Protein AF-C5YJ17-F1 (afdb_monomer_lite)

Sequence (110 aa):
MKRAREEEGEEEQEQEQAAPAPMVATPAHNPRLATAATWNDAVDFVQAVKHTFDRAKYLEFLDIVRQVDSIGISGIVDRVKVLFRGHPDLKSYFNMFLPEQYELSLTDDD

Organism: Sorghum bicolor (NCBI:txid4558)

InterPro domains:
  IPR003822 Paired amphipathic helix [PF02671] (56-98)
  IPR003822 Paired amphipathic helix [PS51477] (35-101)
  IPR036600 Paired amphipathic helix superfamily [G3DSA:1.20.1160.11] (41-99)
  IPR036600 Paired amphipathic helix superfamily [SSF47762] (34-99)
  IPR039774 Transcriptional regulatory protein Sin3-like [PTHR12346] (37-109)

Foldseek 3Di:
DDDDDDDDDDDDPPDDDDDDDDDPCPDPPPPPVLLCCDPVLVVVLLVVQPVVDDPVLSVQLVVLVVCCVPCPLQSSLVSVLVSCQVPLPSQVSVQSNDDPVRHRDSDNDD

Radius of gyration: 30.24 Å; chains: 1; bounding box: 30×27×108 Å

Structure (mmCIF, N/CA/C/O backbone):
data_AF-C5YJ17-F1
#
_entry.id   AF-C5YJ17-F1
#
loop_
_atom_site.group_PDB
_atom_site.id
_atom_site.type_symbol
_atom_site.label_atom_id
_atom_site.label_alt_id
_atom_site.label_comp_id
_atom_site.label_asym_id
_atom_site.label_entity_id
_atom_site.label_seq_id
_atom_site.pdbx_PDB_ins_code
_atom_site.Cartn_x
_atom_site.Cartn_y
_atom_site.Cartn_z
_atom_site.occupancy
_atom_site.B_iso_or_equiv
_atom_site.auth_seq_id
_atom_site.auth_comp_id
_atom_site.auth_asym_id
_atom_site.auth_atom_id
_atom_site.pdbx_PDB_model_num
ATOM 1 N N . MET A 1 1 ? -17.017 5.489 96.750 1.00 45.44 1 MET A N 1
ATOM 2 C CA . MET A 1 1 ? -15.707 5.505 96.064 1.00 45.44 1 MET A CA 1
ATOM 3 C C . MET A 1 1 ? -15.658 4.331 95.094 1.00 45.44 1 MET A C 1
ATOM 5 O O . MET A 1 1 ? -15.478 3.207 95.531 1.00 45.44 1 MET A O 1
ATOM 9 N N . LYS A 1 2 ? -15.962 4.564 93.813 1.00 56.75 2 LYS A N 1
ATOM 10 C CA . LYS A 1 2 ? -15.903 3.573 92.725 1.00 56.75 2 LYS A CA 1
ATOM 11 C C . LYS A 1 2 ? -15.745 4.335 91.410 1.00 56.75 2 LYS A C 1
ATOM 13 O O . LYS A 1 2 ? -16.690 5.030 91.038 1.00 56.75 2 LYS A O 1
ATOM 18 N N . ARG A 1 3 ? -14.581 4.214 90.765 1.00 49.47 3 ARG A N 1
ATOM 19 C CA . ARG A 1 3 ? -14.337 4.342 89.314 1.00 49.47 3 ARG A CA 1
ATOM 20 C C . ARG A 1 3 ? -12.825 4.393 89.078 1.00 49.47 3 ARG A C 1
ATOM 22 O O . ARG A 1 3 ? -12.214 5.441 89.214 1.00 49.47 3 ARG A O 1
ATOM 29 N N . ALA A 1 4 ? -12.252 3.237 88.767 1.00 58.50 4 ALA A N 1
ATOM 30 C CA . ALA A 1 4 ? -11.040 3.131 87.970 1.00 58.50 4 ALA A CA 1
ATOM 31 C C . ALA A 1 4 ? -11.509 2.492 86.663 1.00 58.50 4 ALA A C 1
ATOM 33 O O . ALA A 1 4 ? -12.009 1.366 86.688 1.00 58.50 4 ALA A O 1
ATOM 34 N N . ARG A 1 5 ? -11.499 3.263 85.576 1.00 63.03 5 ARG A N 1
ATOM 35 C CA . ARG A 1 5 ? -11.793 2.769 84.236 1.00 63.03 5 ARG A CA 1
ATOM 36 C C . ARG A 1 5 ? -11.062 3.633 83.211 1.00 63.03 5 ARG A C 1
ATOM 38 O O . ARG A 1 5 ? -11.491 4.752 82.962 1.00 63.03 5 ARG A O 1
ATOM 45 N N . GLU A 1 6 ? -9.966 3.041 82.743 1.00 57.72 6 GLU A N 1
ATOM 46 C CA . GLU A 1 6 ? -9.407 3.063 81.386 1.00 57.72 6 GLU A CA 1
ATOM 47 C C . GLU A 1 6 ? -9.073 4.439 80.793 1.00 57.72 6 GLU A C 1
ATOM 49 O O . GLU A 1 6 ? -9.920 5.155 80.263 1.00 57.72 6 GLU A O 1
ATOM 54 N N . GLU A 1 7 ? -7.777 4.750 80.900 1.00 56.34 7 GLU A N 1
ATOM 55 C CA . GLU A 1 7 ? -7.003 5.379 79.831 1.00 56.34 7 GLU A CA 1
ATOM 56 C C . GLU A 1 7 ? -7.082 4.533 78.552 1.00 56.34 7 GLU A C 1
ATOM 58 O O . GLU A 1 7 ? -7.218 3.317 78.658 1.00 56.34 7 GLU A O 1
ATOM 63 N N . GLU A 1 8 ? -6.990 5.210 77.403 1.00 53.56 8 GLU A N 1
ATOM 64 C CA . GLU A 1 8 ? -6.485 4.793 76.076 1.00 53.56 8 GLU A CA 1
ATOM 65 C C . GLU A 1 8 ? -7.244 5.659 75.052 1.00 53.56 8 GLU A C 1
ATOM 67 O O . GLU A 1 8 ? -8.449 5.525 74.871 1.00 53.56 8 GLU A O 1
ATOM 72 N N . GLY A 1 9 ? -6.657 6.717 74.492 1.00 46.06 9 GLY A N 1
ATOM 73 C CA . GLY A 1 9 ? -5.370 6.694 73.802 1.00 46.06 9 GLY A CA 1
ATOM 74 C C . GLY A 1 9 ? -5.679 6.587 72.312 1.00 46.06 9 GLY A C 1
ATOM 75 O O . GLY A 1 9 ? -5.515 5.531 71.716 1.00 46.06 9 GLY A O 1
ATOM 76 N N . GLU A 1 10 ? -6.259 7.649 71.755 1.00 48.00 10 GLU A N 1
ATOM 77 C CA . GLU A 1 10 ? -6.544 7.757 70.328 1.00 48.00 10 GLU A CA 1
ATOM 78 C C . GLU A 1 10 ? -5.242 7.983 69.541 1.00 48.00 10 GLU A C 1
ATOM 80 O O . GLU A 1 10 ? -4.425 8.830 69.896 1.00 48.00 10 GLU A O 1
ATOM 85 N N . GLU A 1 11 ? -5.140 7.231 68.441 1.00 49.16 11 GLU A N 1
ATOM 86 C CA . GLU A 1 11 ? -4.342 7.485 67.234 1.00 49.16 11 GLU A CA 1
ATOM 87 C C . GLU A 1 11 ? -2.841 7.152 67.257 1.00 49.16 11 GLU A C 1
ATOM 89 O O . GLU A 1 11 ? -1.975 8.018 67.189 1.00 49.16 11 GLU A O 1
ATOM 94 N N . GLU A 1 12 ? -2.551 5.856 67.126 1.00 41.78 12 GLU A N 1
ATOM 95 C CA . GLU A 1 12 ? -1.354 5.365 66.433 1.00 41.78 12 GLU A CA 1
ATOM 96 C C . GLU A 1 12 ? -1.795 4.470 65.260 1.00 41.78 12 GLU A C 1
ATOM 98 O O . GLU A 1 12 ? -1.966 3.258 65.384 1.00 41.78 12 GLU A O 1
ATOM 103 N N . GLN A 1 13 ? -2.049 5.082 64.098 1.00 41.38 13 GLN A N 1
ATOM 104 C CA . GLN A 1 13 ? -2.125 4.363 62.822 1.00 41.38 13 GLN A CA 1
ATOM 105 C C . GLN A 1 13 ? -0.707 4.195 62.271 1.00 41.38 13 GLN A C 1
ATOM 107 O O . GLN A 1 13 ? -0.255 4.949 61.414 1.00 41.38 13 GLN A O 1
ATOM 112 N N . GLU A 1 14 ? -0.015 3.173 62.758 1.00 44.53 14 GLU A N 1
ATOM 113 C CA . GLU A 1 14 ? 1.168 2.620 62.108 1.00 44.53 14 GLU A CA 1
ATOM 114 C C . GLU A 1 14 ? 0.739 1.300 61.448 1.00 44.53 14 GLU A C 1
ATOM 116 O O . GLU A 1 14 ? 0.710 0.242 62.071 1.00 44.53 14 GLU A O 1
ATOM 121 N N . GLN A 1 15 ? 0.288 1.365 60.186 1.00 43.91 15 GLN A N 1
ATOM 122 C CA . GLN A 1 15 ? 0.105 0.165 59.364 1.00 43.91 15 GLN A CA 1
ATOM 123 C C . GLN A 1 15 ? 1.369 -0.096 58.551 1.00 43.91 15 GLN A C 1
ATOM 125 O O . GLN A 1 15 ? 1.621 0.466 57.485 1.00 43.91 15 GLN A O 1
ATOM 130 N N . GLU A 1 16 ? 2.145 -0.984 59.151 1.00 43.28 16 GLU A N 1
ATOM 131 C CA . GLU A 1 16 ? 3.234 -1.796 58.643 1.00 43.28 16 GLU A CA 1
ATOM 132 C C . GLU A 1 16 ? 3.039 -2.227 57.174 1.00 43.28 16 GLU A C 1
ATOM 134 O O . GLU A 1 16 ? 2.083 -2.910 56.798 1.00 43.28 16 GLU A O 1
ATOM 139 N N . GLN A 1 17 ? 3.981 -1.832 56.317 1.00 49.66 17 GLN A N 1
ATOM 140 C CA . GLN A 1 17 ? 4.127 -2.376 54.972 1.00 49.66 17 GLN A CA 1
ATOM 141 C C . GLN A 1 17 ? 4.649 -3.819 55.061 1.00 49.66 17 GLN A C 1
ATOM 143 O O . GLN A 1 17 ? 5.850 -4.027 55.212 1.00 49.66 17 GLN A O 1
ATOM 148 N N . ALA A 1 18 ? 3.767 -4.814 54.901 1.00 45.3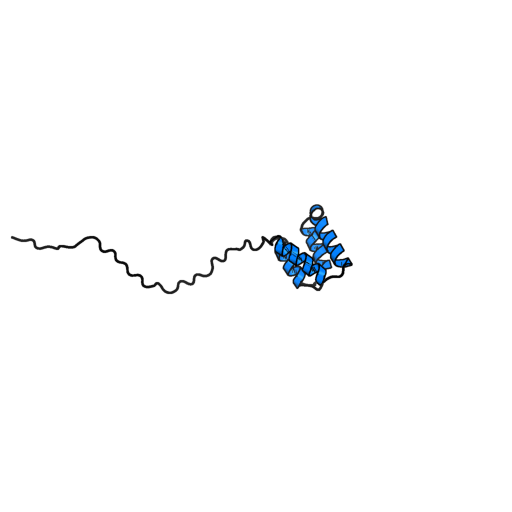4 18 ALA A N 1
ATOM 149 C CA . ALA A 1 18 ? 4.137 -6.184 54.525 1.00 45.34 18 ALA A CA 1
ATOM 150 C C . ALA A 1 18 ? 2.977 -6.946 53.830 1.00 45.34 18 ALA A C 1
ATOM 152 O O . ALA A 1 18 ? 2.120 -7.535 54.475 1.00 45.34 18 ALA A O 1
ATOM 153 N N . ALA A 1 19 ? 3.026 -6.933 52.489 1.00 50.38 19 ALA A N 1
ATOM 154 C CA . ALA A 1 19 ? 2.486 -7.863 51.475 1.00 50.38 19 ALA A CA 1
ATOM 155 C C . ALA A 1 19 ? 0.997 -8.302 51.460 1.00 50.38 19 ALA A C 1
ATOM 157 O O . ALA A 1 19 ? 0.530 -9.027 52.334 1.00 50.38 19 ALA A O 1
ATOM 158 N N . PRO A 1 20 ? 0.346 -8.150 50.290 1.00 48.50 20 PRO A N 1
ATOM 159 C CA . PRO A 1 20 ? -0.514 -9.187 49.726 1.00 48.50 20 PRO A CA 1
ATOM 160 C C . PRO A 1 20 ? 0.193 -9.899 48.554 1.00 48.50 20 PRO A C 1
ATOM 162 O O . PRO A 1 20 ? 0.596 -9.272 47.577 1.00 48.50 20 PRO A O 1
ATOM 165 N N . ALA A 1 21 ? 0.335 -11.224 48.626 1.00 48.12 21 ALA A N 1
ATOM 166 C CA . ALA A 1 21 ? 0.695 -12.064 47.477 1.00 48.12 21 ALA A CA 1
ATOM 167 C C . ALA A 1 21 ? -0.572 -12.543 46.731 1.00 48.12 21 ALA A C 1
ATOM 169 O O . ALA A 1 21 ? -1.677 -12.480 47.265 1.00 48.12 21 ALA A O 1
ATOM 170 N N . PRO A 1 22 ? -0.417 -13.128 45.537 1.00 49.22 22 PRO A N 1
ATOM 171 C CA . PRO A 1 22 ? -0.389 -12.483 44.240 1.00 49.22 22 PRO A CA 1
ATOM 172 C C . PRO A 1 22 ? -1.787 -12.526 43.607 1.00 49.22 22 PRO A C 1
ATOM 174 O O . PRO A 1 22 ? -2.274 -13.582 43.202 1.00 49.22 22 PRO A O 1
ATOM 177 N N . MET A 1 23 ? -2.438 -11.377 43.456 1.00 48.25 23 MET A N 1
ATOM 178 C CA . MET A 1 23 ? -3.519 -11.296 42.480 1.00 48.25 23 MET A CA 1
ATOM 179 C C . MET A 1 23 ? -2.843 -11.263 41.115 1.00 48.25 23 MET A C 1
ATOM 181 O O . MET A 1 23 ? -2.088 -10.340 40.818 1.00 48.25 23 MET A O 1
ATOM 185 N N . VAL A 1 24 ? -3.060 -12.310 40.322 1.00 51.03 24 VAL A N 1
ATOM 186 C CA . VAL A 1 24 ? -2.735 -12.357 38.898 1.00 51.03 24 VAL A CA 1
ATOM 187 C C . VAL A 1 24 ? -3.329 -11.106 38.256 1.00 51.03 24 VAL A C 1
ATOM 189 O O . VAL A 1 24 ? -4.513 -11.053 37.931 1.00 51.03 24 VAL A O 1
ATOM 192 N N . ALA A 1 25 ? -2.505 -10.074 38.101 1.00 56.09 25 ALA A N 1
ATOM 193 C CA . ALA A 1 25 ? -2.775 -8.978 37.199 1.00 56.09 25 ALA A CA 1
ATOM 194 C C . ALA A 1 25 ? -2.596 -9.540 35.788 1.00 56.09 25 ALA A C 1
ATOM 196 O O . ALA A 1 25 ? -1.572 -9.350 35.135 1.00 56.09 25 ALA A O 1
ATOM 197 N N . THR A 1 26 ? -3.583 -10.311 35.331 1.00 47.69 26 THR A N 1
ATOM 198 C CA . THR A 1 26 ? -3.771 -10.497 33.899 1.00 47.69 26 THR A CA 1
ATOM 199 C C . THR A 1 26 ? -3.957 -9.123 33.272 1.00 47.69 26 THR A C 1
ATOM 201 O O . THR A 1 26 ? -4.566 -8.229 33.866 1.00 47.69 26 THR A O 1
ATOM 204 N N . PRO A 1 27 ? -3.345 -8.940 32.103 1.00 46.72 27 PRO A N 1
ATOM 205 C CA . PRO A 1 27 ? -2.839 -7.665 31.662 1.00 46.72 27 PRO A CA 1
ATOM 206 C C . PRO A 1 27 ? -4.016 -6.769 31.308 1.00 46.72 27 PRO A C 1
ATOM 208 O O . PRO A 1 27 ? -4.864 -7.140 30.497 1.00 46.72 27 PRO A O 1
ATOM 211 N N . ALA A 1 28 ? -4.021 -5.541 31.817 1.00 49.97 28 ALA A N 1
ATOM 212 C CA . ALA A 1 28 ? -4.599 -4.454 31.046 1.00 49.97 28 ALA A CA 1
ATOM 213 C C . ALA A 1 28 ? -3.693 -4.262 29.818 1.00 49.97 28 ALA A C 1
ATOM 215 O O . ALA A 1 28 ? -2.834 -3.385 29.776 1.00 49.97 28 ALA A O 1
ATOM 216 N N . HIS A 1 29 ? -3.837 -5.164 28.845 1.00 47.56 29 HIS A N 1
ATOM 217 C CA . HIS A 1 29 ? -3.328 -5.024 27.495 1.00 47.56 29 HIS A CA 1
ATOM 218 C C . HIS A 1 29 ? -4.105 -3.881 26.845 1.00 47.56 29 HIS A C 1
ATOM 220 O O . HIS A 1 29 ? -5.031 -4.087 26.070 1.00 47.56 29 HIS A O 1
ATOM 226 N N . ASN A 1 30 ? -3.729 -2.659 27.197 1.00 54.81 30 ASN A N 1
ATOM 227 C CA . ASN A 1 30 ? -3.867 -1.532 26.305 1.00 54.81 30 ASN A CA 1
ATOM 228 C C . ASN A 1 30 ? -2.442 -1.069 26.006 1.00 54.81 30 ASN A C 1
ATOM 230 O O . ASN A 1 30 ? -1.742 -0.570 26.884 1.00 54.81 30 ASN A O 1
ATOM 234 N N . PRO A 1 31 ? -2.009 -1.317 24.766 1.00 49.31 31 PRO A N 1
ATOM 235 C CA . PRO A 1 31 ? -2.453 -0.412 23.729 1.00 49.31 31 PRO A CA 1
ATOM 236 C C . PRO A 1 31 ? -2.968 -1.195 22.526 1.00 49.31 31 PRO A C 1
ATOM 238 O O . PRO A 1 31 ? -2.245 -1.363 21.551 1.00 49.31 31 PRO A O 1
ATOM 241 N N . ARG A 1 32 ? -4.244 -1.599 22.498 1.00 45.88 32 ARG A N 1
ATOM 242 C CA . ARG A 1 32 ? -4.846 -1.980 21.207 1.00 45.88 32 ARG A CA 1
ATOM 243 C C . ARG A 1 32 ? -5.303 -0.754 20.407 1.00 45.88 32 ARG A C 1
ATOM 245 O O . ARG A 1 32 ? -6.387 -0.712 19.853 1.00 45.88 32 ARG A O 1
ATOM 252 N N . LEU A 1 33 ? -4.418 0.243 20.377 1.00 46.00 33 LEU A N 1
ATOM 253 C CA . LEU A 1 33 ? -4.239 1.213 19.297 1.00 46.00 33 LEU A CA 1
ATOM 254 C C . LEU A 1 33 ? -2.997 0.812 18.474 1.00 46.00 33 LEU A C 1
ATOM 256 O O . LEU A 1 33 ? -2.274 1.662 17.963 1.00 46.00 33 LEU A O 1
ATOM 260 N N . ALA A 1 34 ? -2.722 -0.488 18.340 1.00 52.12 34 ALA A N 1
ATOM 261 C CA . ALA A 1 34 ? -1.688 -1.010 17.448 1.00 52.12 34 ALA A CA 1
ATOM 262 C C . ALA A 1 34 ? -2.117 -0.917 15.967 1.00 52.12 34 ALA A C 1
ATOM 264 O O . ALA A 1 34 ? -1.977 -1.867 15.211 1.00 52.12 34 ALA A O 1
ATOM 265 N N . THR A 1 35 ? -2.673 0.223 15.562 1.00 53.41 35 THR A N 1
ATOM 266 C CA . THR A 1 35 ? -2.980 0.553 14.162 1.00 53.41 35 THR A CA 1
ATOM 267 C C . THR A 1 35 ? -2.509 1.958 13.800 1.00 53.41 35 THR A C 1
ATOM 269 O O . THR A 1 35 ? -2.856 2.478 12.745 1.00 53.41 35 THR A O 1
ATOM 272 N N . ALA A 1 36 ? -1.718 2.606 14.657 1.00 56.12 36 ALA A N 1
ATOM 273 C CA . ALA A 1 36 ? -0.948 3.767 14.243 1.00 56.12 36 ALA A CA 1
ATOM 274 C C . ALA A 1 36 ? 0.395 3.269 13.707 1.00 56.12 36 ALA A C 1
ATOM 276 O O . ALA A 1 36 ? 1.427 3.462 14.346 1.00 56.12 36 ALA A O 1
ATOM 277 N N . ALA A 1 37 ? 0.377 2.580 12.560 1.00 63.38 37 ALA A N 1
ATOM 278 C CA . ALA A 1 37 ? 1.603 2.403 11.800 1.00 63.38 37 ALA A CA 1
ATOM 279 C C . ALA A 1 37 ? 2.223 3.793 11.621 1.00 63.38 37 ALA A C 1
ATOM 281 O O . ALA A 1 37 ? 1.560 4.728 11.156 1.00 63.38 37 ALA A O 1
ATOM 282 N N . THR A 1 38 ? 3.444 3.977 12.117 1.00 76.12 38 THR A N 1
ATOM 283 C CA . THR A 1 38 ? 4.040 5.308 12.125 1.00 76.12 38 THR A CA 1
ATOM 284 C C . THR A 1 38 ? 4.503 5.650 10.716 1.00 76.12 38 THR A C 1
ATOM 286 O O . THR A 1 38 ? 4.726 4.777 9.876 1.00 76.12 38 THR A O 1
ATOM 289 N N . TRP A 1 39 ? 4.698 6.938 10.433 1.00 76.69 39 TRP A N 1
ATOM 290 C CA . TRP A 1 39 ? 5.306 7.343 9.164 1.00 76.69 39 TRP A CA 1
ATOM 291 C C . TRP A 1 39 ? 6.667 6.659 8.938 1.00 76.69 39 TRP A C 1
ATOM 293 O O . TRP A 1 39 ? 7.008 6.326 7.806 1.00 76.69 39 TRP A O 1
ATOM 303 N N . ASN A 1 40 ? 7.413 6.388 10.015 1.00 81.50 40 ASN A N 1
ATOM 304 C CA . ASN A 1 40 ? 8.684 5.680 9.939 1.00 81.50 40 ASN A CA 1
ATOM 305 C C . ASN A 1 40 ? 8.506 4.219 9.491 1.00 81.50 40 ASN A C 1
ATOM 307 O O . ASN A 1 40 ? 9.258 3.763 8.635 1.00 81.50 40 ASN A O 1
ATOM 311 N N . ASP A 1 41 ? 7.484 3.520 9.996 1.00 83.25 41 ASP A N 1
ATOM 312 C CA . ASP A 1 41 ? 7.142 2.163 9.542 1.00 83.25 41 ASP A CA 1
ATOM 313 C C . ASP A 1 41 ? 6.746 2.159 8.061 1.00 83.25 41 ASP A C 1
ATOM 315 O O . ASP A 1 41 ? 7.143 1.271 7.310 1.00 83.25 41 ASP A O 1
ATOM 319 N N . ALA A 1 42 ? 6.000 3.173 7.605 1.00 83.88 42 ALA A N 1
ATOM 320 C CA . ALA A 1 42 ? 5.614 3.289 6.197 1.00 83.88 42 ALA A CA 1
ATOM 321 C C . ALA A 1 42 ? 6.837 3.449 5.283 1.00 83.88 42 ALA A C 1
ATOM 323 O O . ALA A 1 42 ? 6.907 2.848 4.211 1.00 83.88 42 ALA A O 1
ATOM 324 N N . VAL A 1 43 ? 7.818 4.248 5.710 1.00 85.12 43 VAL A N 1
ATOM 325 C CA . VAL A 1 43 ? 9.070 4.438 4.969 1.00 85.12 43 VAL A CA 1
ATOM 326 C C . VAL A 1 43 ? 9.888 3.146 4.924 1.00 85.12 43 VAL A C 1
ATOM 328 O O . VAL A 1 43 ? 10.416 2.812 3.861 1.00 85.12 43 VAL A O 1
ATOM 331 N N . ASP A 1 44 ? 9.974 2.413 6.034 1.00 88.62 44 ASP A N 1
ATOM 332 C CA . ASP A 1 44 ? 10.674 1.125 6.098 1.00 88.62 44 ASP A CA 1
ATOM 333 C C . ASP A 1 44 ? 10.009 0.079 5.190 1.00 88.62 44 ASP A C 1
ATOM 335 O O . ASP A 1 44 ? 10.674 -0.569 4.382 1.00 88.62 44 ASP A O 1
ATOM 339 N N . PHE A 1 45 ? 8.675 0.019 5.195 1.00 86.56 45 PHE A N 1
ATOM 340 C CA . PHE A 1 45 ? 7.911 -0.870 4.324 1.00 86.56 45 PHE A CA 1
ATOM 341 C C . PHE A 1 45 ? 8.175 -0.611 2.835 1.00 86.56 45 PHE A C 1
ATOM 343 O O . PHE A 1 45 ? 8.432 -1.542 2.069 1.00 86.56 45 PHE A O 1
ATOM 350 N N . VAL A 1 46 ? 8.175 0.655 2.408 1.00 88.25 46 VAL A N 1
ATOM 351 C CA . VAL A 1 46 ? 8.474 1.019 1.012 1.00 88.25 46 VAL A CA 1
ATOM 352 C C . VAL A 1 46 ? 9.904 0.613 0.630 1.00 88.25 46 VAL A C 1
ATOM 354 O O . VAL A 1 46 ? 10.142 0.182 -0.502 1.00 88.25 46 VAL A O 1
ATOM 357 N N . GLN A 1 47 ? 10.858 0.703 1.563 1.00 88.38 47 GLN A N 1
ATOM 358 C CA . GLN A 1 47 ? 12.222 0.215 1.348 1.00 88.38 47 GLN A CA 1
ATOM 359 C C . GLN A 1 47 ? 12.271 -1.311 1.248 1.00 88.38 47 GLN A C 1
ATOM 361 O O . GLN A 1 47 ? 12.897 -1.820 0.319 1.00 88.38 47 GLN A O 1
ATOM 366 N N . ALA A 1 48 ? 11.578 -2.036 2.126 1.00 88.62 48 ALA A N 1
ATOM 367 C CA . ALA A 1 48 ? 11.488 -3.493 2.077 1.00 88.62 48 ALA A CA 1
ATOM 368 C C . ALA A 1 48 ? 10.909 -3.971 0.736 1.00 88.62 48 ALA A C 1
ATOM 370 O O . ALA A 1 48 ? 11.541 -4.771 0.051 1.00 88.62 48 ALA A O 1
ATOM 371 N N . VAL A 1 49 ? 9.789 -3.393 0.281 1.00 88.44 49 VAL A N 1
ATOM 372 C CA . VAL A 1 49 ? 9.189 -3.683 -1.037 1.00 88.44 49 VAL A CA 1
ATOM 373 C C . VAL A 1 49 ? 10.190 -3.419 -2.166 1.00 88.44 49 VAL A C 1
ATOM 375 O O . VAL A 1 49 ? 10.318 -4.235 -3.075 1.00 88.44 49 VAL A O 1
ATOM 378 N N . LYS A 1 50 ? 10.946 -2.316 -2.106 1.00 88.62 50 LYS A N 1
ATOM 379 C CA . LYS A 1 50 ? 11.985 -1.992 -3.097 1.00 88.62 50 LYS A CA 1
ATOM 380 C C . LYS A 1 50 ? 13.173 -2.963 -3.077 1.00 88.62 50 LYS A C 1
ATOM 382 O O . LYS A 1 50 ? 13.803 -3.156 -4.112 1.00 88.62 50 LYS A O 1
ATOM 387 N N . HIS A 1 51 ? 13.518 -3.521 -1.919 1.00 89.69 51 HIS A N 1
ATOM 388 C CA . HIS A 1 51 ? 14.596 -4.501 -1.780 1.00 89.69 51 HIS A CA 1
ATOM 389 C C . HIS A 1 51 ? 14.163 -5.910 -2.197 1.00 89.69 51 HIS A C 1
ATOM 391 O O . HIS A 1 51 ? 14.979 -6.659 -2.730 1.00 89.69 51 HIS A O 1
ATOM 397 N N . THR A 1 52 ? 12.900 -6.269 -1.963 1.00 87.19 52 THR A N 1
ATOM 398 C CA . THR A 1 52 ? 12.344 -7.578 -2.324 1.00 87.19 52 THR A CA 1
ATOM 399 C C . THR A 1 52 ? 11.968 -7.664 -3.801 1.00 87.19 52 THR A C 1
ATOM 401 O O . THR A 1 52 ? 12.156 -8.712 -4.413 1.00 87.19 52 THR A O 1
ATOM 404 N N . PHE A 1 53 ? 11.441 -6.584 -4.384 1.00 87.00 53 PHE A N 1
ATOM 405 C CA . PHE A 1 53 ? 10.944 -6.572 -5.757 1.00 87.00 53 PHE A CA 1
ATOM 406 C C . PHE A 1 53 ? 11.836 -5.801 -6.729 1.00 87.00 53 PHE A C 1
ATOM 408 O O . PHE A 1 53 ? 12.470 -4.805 -6.389 1.00 87.00 53 PHE A O 1
ATOM 415 N N . ASP A 1 54 ? 11.784 -6.201 -8.000 1.00 89.75 54 ASP A N 1
ATOM 416 C CA . ASP A 1 54 ? 12.370 -5.441 -9.098 1.00 89.75 54 ASP A CA 1
ATOM 417 C C . ASP A 1 54 ? 11.746 -4.052 -9.262 1.00 89.75 54 ASP A C 1
ATOM 419 O O . ASP A 1 54 ? 10.590 -3.790 -8.911 1.00 89.75 54 ASP A O 1
ATOM 423 N N . ARG A 1 55 ? 12.491 -3.171 -9.940 1.00 87.38 55 ARG A N 1
ATOM 424 C CA . ARG A 1 55 ? 12.063 -1.801 -10.254 1.00 87.38 55 ARG A CA 1
ATOM 425 C C . ARG A 1 55 ? 10.669 -1.739 -10.892 1.00 87.38 55 ARG A C 1
ATOM 427 O O . ARG A 1 55 ? 9.929 -0.809 -10.600 1.00 87.38 55 ARG A O 1
ATOM 434 N N . ALA A 1 56 ? 10.309 -2.701 -11.742 1.00 89.31 56 ALA A N 1
ATOM 435 C CA . ALA A 1 56 ? 8.997 -2.743 -12.391 1.00 89.31 56 ALA A CA 1
ATOM 436 C C . ALA A 1 56 ? 7.852 -2.961 -11.384 1.00 89.31 56 ALA A C 1
ATOM 438 O O . ALA A 1 56 ? 6.896 -2.193 -11.364 1.00 89.31 56 ALA A O 1
ATOM 439 N N . LYS A 1 57 ? 7.989 -3.953 -10.499 1.00 86.62 57 LYS A N 1
ATOM 440 C CA . LYS A 1 57 ? 7.004 -4.290 -9.459 1.00 86.62 57 LYS A CA 1
ATOM 441 C C . LYS A 1 57 ? 6.904 -3.213 -8.377 1.00 86.62 57 LYS A C 1
ATOM 443 O O . LYS A 1 57 ? 5.813 -2.913 -7.909 1.00 86.62 57 LYS A O 1
ATOM 448 N N . TYR A 1 58 ? 8.024 -2.580 -8.026 1.00 90.12 58 TYR A N 1
ATOM 449 C CA . TYR A 1 58 ? 8.025 -1.416 -7.138 1.00 90.12 58 TYR A CA 1
ATOM 450 C C . TYR A 1 58 ? 7.244 -0.232 -7.732 1.00 90.12 58 TYR A C 1
ATOM 452 O O . TYR A 1 58 ? 6.480 0.424 -7.030 1.00 90.12 58 TYR A O 1
ATOM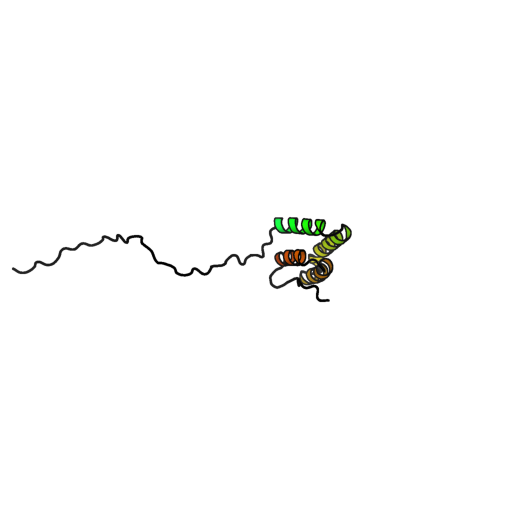 460 N N . LEU A 1 59 ? 7.409 0.046 -9.030 1.00 90.31 59 LEU A N 1
ATOM 461 C CA . LEU A 1 59 ? 6.640 1.099 -9.699 1.00 90.31 59 LEU A CA 1
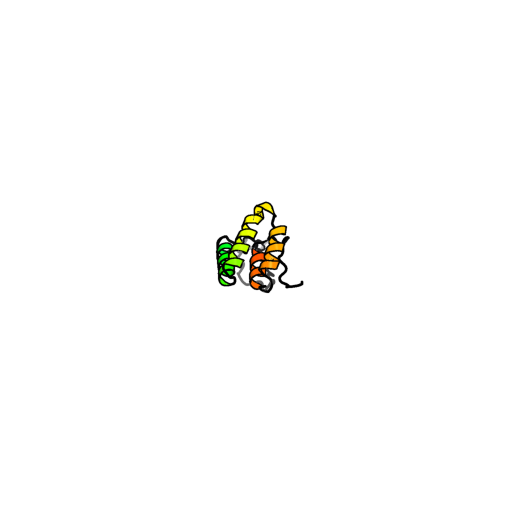ATOM 462 C C . LEU A 1 59 ? 5.144 0.760 -9.752 1.00 90.31 59 LEU A C 1
ATOM 464 O O . LEU A 1 59 ? 4.327 1.647 -9.527 1.00 90.31 59 LEU A O 1
ATOM 468 N N . GLU A 1 60 ? 4.797 -0.507 -9.985 1.00 90.38 60 GLU A N 1
ATOM 469 C CA . GLU A 1 60 ? 3.411 -0.987 -9.928 1.00 90.38 60 GLU A CA 1
ATOM 470 C C . GLU A 1 60 ? 2.809 -0.814 -8.523 1.00 90.38 60 GLU A C 1
ATOM 472 O O . GLU A 1 60 ? 1.706 -0.290 -8.393 1.00 90.38 60 GLU A O 1
ATOM 477 N N . PHE A 1 61 ? 3.561 -1.137 -7.463 1.00 89.19 61 PHE A N 1
ATOM 478 C CA . PHE A 1 61 ? 3.153 -0.872 -6.078 1.00 89.19 61 PHE A CA 1
ATOM 479 C C . PHE A 1 61 ? 2.827 0.608 -5.843 1.00 89.19 61 PHE A C 1
ATOM 481 O O . PHE A 1 61 ? 1.775 0.933 -5.297 1.00 89.19 61 PHE A O 1
ATOM 488 N N . LEU A 1 62 ? 3.715 1.514 -6.267 1.00 89.69 62 LEU A N 1
ATOM 489 C CA . LEU A 1 62 ? 3.506 2.953 -6.097 1.00 89.69 62 LEU A CA 1
ATOM 490 C C . LEU A 1 62 ? 2.273 3.456 -6.849 1.00 89.69 62 LEU A C 1
ATOM 492 O O . LEU A 1 62 ? 1.579 4.340 -6.351 1.00 89.69 62 LEU A O 1
ATOM 496 N N . ASP A 1 63 ? 2.006 2.907 -8.033 1.00 90.25 63 ASP A N 1
ATOM 497 C CA . ASP A 1 63 ? 0.822 3.258 -8.810 1.00 90.25 63 ASP A CA 1
ATOM 498 C C . ASP A 1 63 ? -0.459 2.836 -8.078 1.00 90.25 63 ASP A C 1
ATOM 500 O O . ASP A 1 63 ? -1.371 3.644 -7.910 1.00 90.25 63 ASP A O 1
ATOM 504 N N . ILE A 1 64 ? -0.477 1.623 -7.519 1.00 88.25 64 ILE A N 1
ATOM 505 C CA . ILE A 1 64 ? -1.589 1.124 -6.704 1.00 88.25 64 ILE A CA 1
ATOM 506 C C . ILE A 1 64 ? -1.798 2.003 -5.457 1.00 88.25 64 ILE A C 1
ATOM 508 O O . ILE A 1 64 ? -2.928 2.407 -5.177 1.00 88.25 64 ILE A O 1
ATOM 512 N N . VAL A 1 65 ? -0.727 2.335 -4.723 1.00 83.81 65 VAL A N 1
ATOM 513 C CA . VAL A 1 65 ? -0.804 3.206 -3.533 1.00 83.81 65 VAL A CA 1
ATOM 514 C C . VAL A 1 65 ? -1.310 4.595 -3.901 1.00 83.81 65 VAL A C 1
ATOM 516 O O . VAL A 1 65 ? -2.120 5.159 -3.177 1.00 83.81 65 VAL A O 1
ATOM 519 N N . ARG A 1 66 ? -0.903 5.146 -5.047 1.00 86.56 66 ARG A N 1
ATOM 520 C CA . ARG A 1 66 ? -1.384 6.450 -5.519 1.00 86.56 66 ARG A CA 1
ATOM 521 C C . ARG A 1 66 ? -2.857 6.428 -5.926 1.00 86.56 66 ARG A C 1
ATOM 523 O O . ARG A 1 66 ? -3.534 7.447 -5.829 1.00 86.56 66 ARG A O 1
ATOM 530 N N . GLN A 1 67 ? -3.356 5.288 -6.394 1.00 85.19 67 GLN A N 1
ATOM 531 C CA . GLN A 1 67 ? -4.762 5.125 -6.747 1.00 85.19 67 GLN A CA 1
ATOM 532 C C . GLN A 1 67 ? -5.668 4.916 -5.526 1.00 85.19 67 GLN A C 1
ATOM 534 O O . GLN A 1 67 ? -6.887 4.947 -5.699 1.00 85.19 67 GLN A O 1
ATOM 539 N N . VAL A 1 68 ? -5.123 4.760 -4.308 1.00 80.56 68 VAL A N 1
ATOM 540 C CA . VAL A 1 68 ? -5.907 4.516 -3.082 1.00 80.56 68 VAL A CA 1
ATOM 541 C C . VAL A 1 68 ? -6.983 5.575 -2.846 1.00 80.56 68 VAL A C 1
ATOM 543 O O . VAL A 1 68 ? -8.098 5.226 -2.469 1.00 80.56 68 VAL A O 1
ATOM 546 N N . ASP A 1 69 ? -6.698 6.844 -3.152 1.00 78.56 69 ASP A N 1
ATOM 547 C CA . ASP A 1 69 ? -7.661 7.942 -3.022 1.00 78.56 69 ASP A CA 1
ATOM 548 C C . ASP A 1 69 ? -8.850 7.807 -3.988 1.00 78.56 69 ASP A C 1
ATOM 550 O O . ASP A 1 69 ? -9.933 8.317 -3.719 1.00 78.56 69 ASP A O 1
ATOM 554 N N . SER A 1 70 ? -8.662 7.120 -5.121 1.00 84.25 70 SER A N 1
ATOM 555 C CA . SER A 1 70 ? -9.694 6.929 -6.151 1.00 84.25 70 SER A CA 1
ATOM 556 C C . SER A 1 70 ? -10.444 5.600 -6.028 1.00 84.25 70 SER A C 1
ATOM 558 O O . SER A 1 70 ? -11.651 5.568 -6.247 1.00 84.25 70 SER A O 1
ATOM 560 N N . ILE A 1 71 ? -9.752 4.503 -5.699 1.00 82.38 71 ILE A N 1
ATOM 561 C CA . ILE A 1 71 ? -10.341 3.149 -5.628 1.00 82.38 71 ILE A CA 1
ATOM 562 C C . ILE A 1 71 ? -10.712 2.726 -4.198 1.00 82.38 71 ILE A C 1
ATOM 564 O O . ILE A 1 71 ? -11.441 1.752 -4.008 1.00 82.38 71 ILE A O 1
ATOM 568 N N . GLY A 1 72 ? -10.213 3.446 -3.190 1.00 83.94 72 GLY A N 1
ATOM 569 C CA . GLY A 1 72 ? -10.416 3.155 -1.775 1.00 83.94 72 GLY A CA 1
ATOM 570 C C . GLY A 1 72 ? -9.591 1.977 -1.245 1.00 83.94 72 GLY A C 1
ATOM 571 O O . GLY A 1 72 ? -8.912 1.261 -1.985 1.00 83.94 72 GLY A O 1
ATOM 572 N N . ILE A 1 73 ? -9.697 1.749 0.070 1.00 81.25 73 ILE A N 1
ATOM 573 C CA . ILE A 1 73 ? -8.957 0.700 0.797 1.00 81.25 73 ILE A CA 1
ATOM 574 C C . ILE A 1 73 ? -9.289 -0.711 0.266 1.00 81.25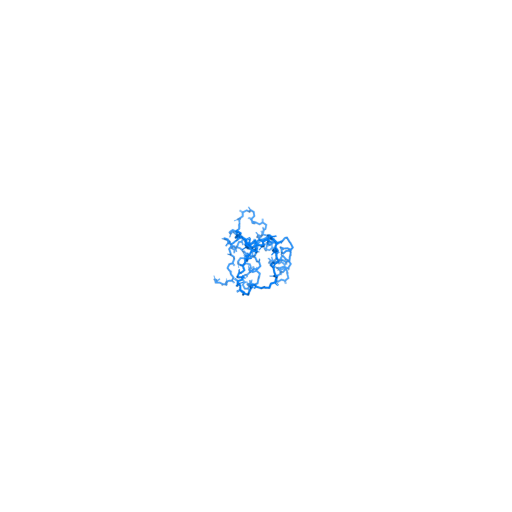 73 ILE A C 1
ATOM 576 O O . ILE A 1 73 ? -8.411 -1.558 0.140 1.00 81.25 73 ILE A O 1
ATOM 580 N N . SER A 1 74 ? -10.537 -0.962 -0.139 1.00 83.06 74 SER A N 1
ATOM 581 C CA . SER A 1 74 ? -10.918 -2.252 -0.736 1.00 83.06 74 SER A CA 1
ATOM 582 C C . SER A 1 74 ? -10.201 -2.529 -2.062 1.00 83.06 74 SER A C 1
ATOM 584 O O . SER A 1 74 ? -9.814 -3.668 -2.312 1.00 83.06 74 SER A O 1
ATOM 586 N N . GLY A 1 75 ? -10.029 -1.515 -2.918 1.00 84.25 75 GLY A N 1
ATOM 587 C CA . GLY A 1 75 ? -9.415 -1.692 -4.235 1.00 84.25 75 GLY A CA 1
ATOM 588 C C . GLY A 1 75 ? -7.902 -1.887 -4.155 1.00 84.25 75 GLY A C 1
ATOM 589 O O . GLY A 1 75 ? -7.340 -2.690 -4.898 1.00 84.25 75 GLY A O 1
ATOM 590 N N . ILE A 1 76 ? -7.243 -1.197 -3.218 1.00 86.81 76 ILE A N 1
ATOM 591 C CA . ILE A 1 76 ? -5.810 -1.387 -2.972 1.00 86.81 76 ILE A CA 1
ATOM 592 C C . ILE A 1 76 ? -5.515 -2.780 -2.412 1.00 86.81 76 ILE A C 1
ATOM 594 O O . ILE A 1 76 ? -4.555 -3.399 -2.860 1.00 86.81 76 ILE A O 1
ATOM 598 N N . VAL A 1 77 ? -6.349 -3.310 -1.508 1.00 84.94 77 VAL A N 1
ATOM 599 C CA . VAL A 1 77 ? -6.155 -4.656 -0.940 1.00 84.94 77 VAL A CA 1
ATOM 600 C C . VAL A 1 77 ? -6.141 -5.722 -2.034 1.00 84.94 77 VAL A C 1
ATOM 602 O O . VAL A 1 77 ? -5.238 -6.555 -2.056 1.00 84.94 77 VAL A O 1
ATOM 605 N N . ASP A 1 78 ? -7.076 -5.664 -2.982 1.00 85.12 78 ASP A N 1
ATOM 606 C CA . ASP A 1 78 ? -7.170 -6.636 -4.078 1.00 85.12 78 ASP A CA 1
ATOM 607 C C . ASP A 1 78 ? -5.931 -6.594 -4.994 1.00 85.12 78 ASP A C 1
ATOM 609 O O . ASP A 1 78 ? -5.316 -7.616 -5.306 1.00 85.12 78 ASP A O 1
ATOM 613 N N . ARG A 1 79 ? -5.476 -5.384 -5.340 1.00 87.69 79 ARG A N 1
ATOM 614 C CA . ARG A 1 79 ? -4.292 -5.172 -6.186 1.00 87.69 79 ARG A CA 1
ATOM 615 C C . ARG A 1 79 ? -2.990 -5.575 -5.495 1.00 87.69 79 ARG A C 1
ATOM 617 O O . ARG A 1 79 ? -2.143 -6.229 -6.104 1.00 87.69 79 ARG A O 1
ATOM 624 N N . VAL A 1 80 ? -2.838 -5.226 -4.220 1.00 86.00 80 VAL A N 1
ATOM 625 C CA . VAL A 1 80 ? -1.661 -5.573 -3.412 1.00 86.00 80 VAL A CA 1
ATOM 626 C C . VAL A 1 80 ? -1.610 -7.079 -3.133 1.00 86.00 80 VAL A C 1
ATOM 628 O O . VAL A 1 80 ? -0.521 -7.654 -3.110 1.00 86.00 80 VAL A O 1
ATOM 631 N N . LYS A 1 81 ? -2.765 -7.749 -3.007 1.00 84.62 81 LYS A N 1
ATOM 632 C CA . LYS A 1 81 ? -2.844 -9.205 -2.816 1.00 84.62 81 LYS A CA 1
ATOM 633 C C . LYS A 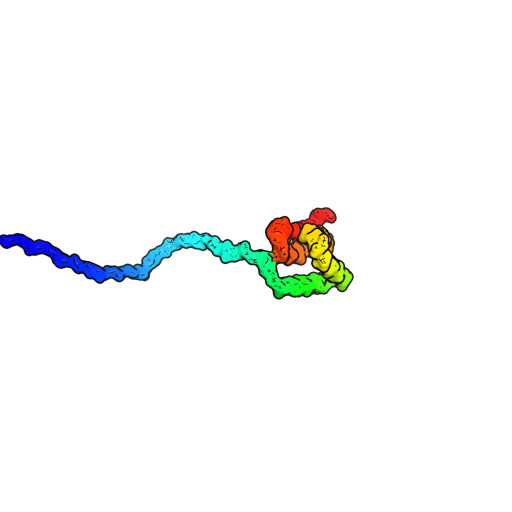1 81 ? -2.175 -9.957 -3.967 1.00 84.62 81 LYS A C 1
ATOM 635 O O . LYS A 1 81 ? -1.405 -10.883 -3.716 1.00 84.62 81 LYS A O 1
ATOM 640 N N . VAL A 1 82 ? -2.423 -9.531 -5.207 1.00 85.44 82 VAL A N 1
ATOM 641 C CA . VAL A 1 82 ? -1.797 -10.113 -6.407 1.00 85.44 82 VAL A CA 1
ATOM 642 C C . VAL A 1 82 ? -0.318 -9.737 -6.499 1.00 85.44 82 VAL A C 1
ATOM 644 O O . VAL A 1 82 ? 0.518 -10.572 -6.850 1.00 85.44 82 VAL A O 1
ATOM 647 N N . LEU A 1 83 ? 0.032 -8.497 -6.150 1.00 87.12 83 LEU A N 1
ATOM 648 C CA . LEU A 1 83 ? 1.414 -8.027 -6.214 1.00 87.12 83 LEU A CA 1
ATOM 649 C C . LEU A 1 83 ? 2.336 -8.799 -5.253 1.00 87.12 83 LEU A C 1
ATOM 651 O O . LEU A 1 83 ? 3.445 -9.180 -5.639 1.00 87.12 83 LEU A O 1
ATOM 655 N N . PHE A 1 84 ? 1.858 -9.060 -4.032 1.00 86.62 84 PHE A N 1
ATOM 656 C CA . PHE A 1 84 ? 2.577 -9.764 -2.962 1.00 86.62 84 PHE A CA 1
ATOM 657 C C . PHE A 1 84 ? 2.287 -11.267 -2.907 1.00 86.62 84 PHE A C 1
ATOM 659 O O . PHE A 1 84 ? 2.527 -11.917 -1.885 1.00 86.62 84 PHE A O 1
ATOM 666 N N . ARG A 1 85 ? 1.784 -11.842 -4.002 1.00 84.06 85 ARG A N 1
ATOM 667 C CA . ARG A 1 85 ? 1.626 -13.290 -4.149 1.00 84.06 85 ARG A CA 1
ATOM 668 C C . ARG A 1 85 ? 2.961 -13.998 -3.858 1.00 84.06 85 ARG A C 1
ATOM 670 O O . ARG A 1 85 ? 4.000 -13.583 -4.370 1.00 84.06 85 ARG A O 1
ATOM 677 N N . GLY A 1 86 ? 2.948 -15.008 -2.987 1.00 81.75 86 GLY A N 1
ATOM 678 C CA . GLY A 1 86 ? 4.159 -15.703 -2.519 1.00 81.75 86 GLY A CA 1
ATOM 679 C C . GLY A 1 86 ? 5.031 -14.975 -1.476 1.00 81.75 86 GLY A C 1
ATOM 680 O O . GLY A 1 86 ? 6.038 -15.541 -1.057 1.00 81.75 86 GLY A O 1
ATOM 681 N N . HIS A 1 87 ? 4.660 -13.772 -1.016 1.00 85.19 87 HIS A N 1
ATOM 682 C CA . HIS A 1 87 ? 5.417 -12.997 -0.017 1.00 85.19 87 HIS A CA 1
ATOM 683 C C . HIS A 1 87 ? 4.576 -12.679 1.234 1.00 85.19 87 HIS A C 1
ATOM 685 O O . HIS A 1 87 ? 4.132 -11.539 1.402 1.00 85.19 87 HIS A O 1
ATOM 691 N N . PRO A 1 88 ? 4.340 -13.661 2.128 1.00 82.94 88 PRO A N 1
ATOM 692 C CA . PRO A 1 88 ? 3.494 -13.477 3.310 1.00 82.94 88 PRO A CA 1
ATOM 693 C C . PRO A 1 88 ? 4.033 -12.417 4.280 1.00 82.94 88 PRO A C 1
ATOM 695 O O . PRO A 1 88 ? 3.233 -11.739 4.922 1.00 82.94 88 PRO A O 1
ATOM 698 N N . ASP A 1 89 ? 5.353 -12.213 4.338 1.00 84.88 89 ASP A N 1
ATOM 699 C CA . ASP A 1 89 ? 5.975 -11.162 5.148 1.00 84.88 89 ASP A CA 1
ATOM 700 C C . ASP A 1 89 ? 5.425 -9.782 4.771 1.00 84.88 89 ASP A C 1
ATOM 702 O O . ASP A 1 89 ? 4.859 -9.080 5.607 1.00 84.88 89 ASP A O 1
ATOM 706 N N . LEU A 1 90 ? 5.481 -9.422 3.484 1.00 87.44 90 LEU A N 1
ATOM 707 C CA . LEU A 1 90 ? 5.014 -8.120 2.995 1.00 87.44 90 LEU A CA 1
ATOM 708 C C . LEU A 1 90 ? 3.505 -7.937 3.170 1.00 87.44 90 LEU A C 1
ATOM 710 O O . LEU A 1 90 ? 3.052 -6.833 3.472 1.00 87.44 90 LEU A O 1
ATOM 714 N N . LYS A 1 91 ? 2.730 -9.019 3.042 1.00 86.12 91 LYS A N 1
ATOM 715 C CA . LYS A 1 91 ? 1.291 -9.004 3.326 1.00 86.12 91 LYS A CA 1
ATOM 716 C C . LYS A 1 91 ? 1.007 -8.698 4.805 1.00 86.12 91 LYS A C 1
ATOM 718 O O . LYS A 1 91 ? 0.121 -7.901 5.102 1.00 86.12 91 LYS A O 1
ATOM 723 N N . SER A 1 92 ? 1.788 -9.271 5.723 1.00 82.88 92 SER A N 1
ATOM 724 C CA . SER A 1 92 ? 1.654 -9.024 7.164 1.00 82.88 92 SER A CA 1
ATOM 725 C C . SER A 1 92 ? 1.998 -7.585 7.538 1.00 82.88 92 SER A C 1
ATOM 727 O O . SER A 1 92 ? 1.288 -6.978 8.337 1.00 82.88 92 SER A O 1
ATOM 729 N N . TYR A 1 93 ? 3.053 -7.017 6.944 1.00 82.81 93 TYR A N 1
ATOM 730 C CA . TYR A 1 93 ? 3.372 -5.602 7.134 1.00 82.81 93 TYR A CA 1
ATOM 731 C C . TYR A 1 93 ? 2.251 -4.710 6.601 1.00 82.81 93 TYR A C 1
ATOM 733 O O . TYR A 1 93 ? 1.845 -3.782 7.290 1.00 82.81 93 TYR A O 1
ATOM 741 N N . PHE A 1 94 ? 1.685 -5.027 5.430 1.00 84.12 94 PHE A N 1
ATOM 742 C CA . PHE A 1 94 ? 0.562 -4.271 4.874 1.00 84.12 94 PHE A CA 1
ATOM 743 C C . PHE A 1 94 ? -0.674 -4.290 5.788 1.00 84.12 94 PHE A C 1
ATOM 745 O O . PHE A 1 94 ? -1.297 -3.250 5.974 1.00 84.12 94 PHE A O 1
ATOM 752 N N . ASN A 1 95 ? -0.975 -5.419 6.440 1.00 82.12 95 ASN A 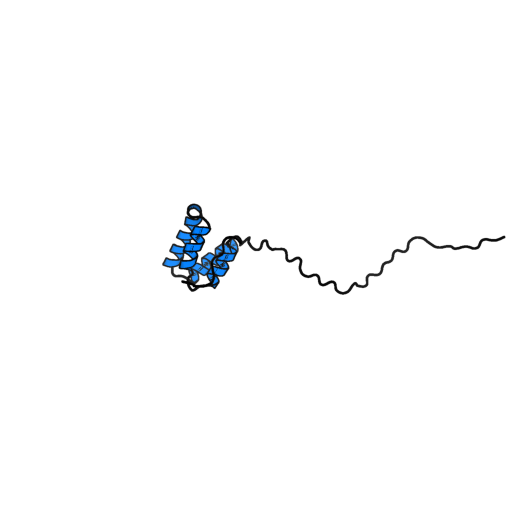N 1
ATOM 753 C CA . ASN A 1 95 ? -2.066 -5.509 7.421 1.00 82.12 95 ASN A CA 1
ATOM 754 C C . ASN A 1 95 ? -1.906 -4.562 8.611 1.00 82.12 95 ASN A C 1
ATOM 756 O O . ASN A 1 95 ? -2.906 -4.087 9.135 1.00 82.12 95 ASN A O 1
ATOM 760 N N . MET A 1 96 ? -0.677 -4.231 9.012 1.00 80.69 96 MET A N 1
ATOM 761 C CA . MET A 1 96 ? -0.439 -3.252 10.078 1.00 80.69 96 MET A CA 1
ATOM 762 C C . MET A 1 96 ? -0.813 -1.819 9.657 1.00 80.69 96 MET A C 1
ATOM 764 O O . MET A 1 96 ? -1.126 -0.989 10.511 1.00 80.69 96 MET A O 1
ATOM 768 N N . PHE A 1 97 ? -0.812 -1.525 8.350 1.00 76.81 97 PHE A N 1
ATOM 769 C CA . PHE A 1 97 ? -1.244 -0.236 7.792 1.00 76.81 97 PHE A CA 1
ATOM 770 C C . PHE A 1 97 ? -2.750 -0.163 7.530 1.00 76.81 97 PHE A C 1
ATOM 772 O O . PHE A 1 97 ? -3.262 0.915 7.220 1.00 76.81 97 PHE A O 1
ATOM 779 N N . LEU A 1 98 ? -3.464 -1.284 7.638 1.00 79.25 98 LEU A N 1
ATOM 780 C CA . LEU A 1 98 ? -4.898 -1.338 7.419 1.00 79.25 98 LEU A CA 1
ATOM 781 C C . LEU A 1 98 ? -5.663 -1.337 8.755 1.00 79.25 98 LEU A C 1
ATOM 783 O O . LEU A 1 98 ? -5.221 -1.936 9.734 1.00 79.25 98 LEU A O 1
ATOM 787 N N . PRO A 1 99 ? -6.836 -0.686 8.829 1.00 76.56 99 PRO A N 1
ATOM 788 C CA . PRO A 1 99 ? -7.744 -0.873 9.958 1.00 76.56 99 PRO A CA 1
ATOM 789 C C . PRO A 1 99 ? -8.227 -2.333 10.023 1.00 76.56 99 PRO A C 1
ATOM 791 O O . PRO A 1 99 ? -8.408 -2.937 8.973 1.00 76.56 99 PRO A O 1
ATOM 794 N N . GLU A 1 100 ? -8.576 -2.849 11.213 1.00 67.44 100 GLU A N 1
ATOM 795 C CA . GLU A 1 100 ? -9.033 -4.250 11.439 1.00 67.44 100 GLU A CA 1
ATOM 796 C C . GLU A 1 100 ? -10.142 -4.747 10.482 1.00 67.44 100 GLU A C 1
ATOM 798 O O . GLU A 1 100 ? -10.319 -5.945 10.301 1.00 67.44 100 GLU A O 1
ATOM 803 N N . GLN A 1 101 ? -10.906 -3.844 9.863 1.00 69.75 101 GLN A N 1
ATOM 804 C CA . GLN A 1 101 ? -11.982 -4.182 8.924 1.00 69.75 101 GLN A CA 1
ATOM 805 C C . GLN A 1 101 ? -11.506 -4.446 7.477 1.00 69.75 101 GLN A C 1
ATOM 807 O O . GLN A 1 101 ? -12.304 -4.880 6.647 1.00 69.75 101 GLN A O 1
ATOM 812 N N . TYR A 1 102 ? -10.235 -4.175 7.162 1.00 72.75 102 TYR A N 1
ATOM 813 C CA . TYR A 1 102 ? -9.618 -4.415 5.858 1.00 72.75 102 TYR A CA 1
ATOM 814 C C . TYR A 1 102 ? -8.370 -5.269 6.073 1.00 72.75 102 TYR A C 1
ATOM 816 O O . TYR A 1 102 ? -7.333 -4.758 6.471 1.00 72.75 102 TYR A O 1
ATOM 824 N N . GLU A 1 103 ? -8.461 -6.571 5.826 1.00 73.56 103 GLU A N 1
ATOM 825 C CA . GLU A 1 103 ? -7.321 -7.474 5.980 1.00 73.56 103 GLU A CA 1
ATOM 826 C C . GLU A 1 103 ? -6.907 -8.041 4.621 1.00 73.56 103 GLU A C 1
ATOM 828 O O . GLU A 1 103 ? -7.729 -8.488 3.816 1.00 73.56 103 GLU A O 1
ATOM 833 N N . LEU A 1 104 ? -5.608 -8.019 4.361 1.00 80.75 104 LEU A N 1
ATOM 834 C CA . LEU A 1 104 ? -4.974 -8.674 3.239 1.00 80.75 104 LEU A CA 1
ATOM 835 C C . LEU A 1 104 ? -4.661 -10.122 3.622 1.00 80.75 104 LEU A C 1
ATOM 837 O O . LEU A 1 104 ? -3.833 -10.404 4.490 1.00 80.75 104 LEU A O 1
ATOM 841 N N . SER A 1 105 ? -5.342 -11.054 2.958 1.00 77.25 105 SER A N 1
ATOM 842 C CA . SER A 1 105 ? -5.196 -12.485 3.223 1.00 77.25 105 SER A CA 1
ATOM 843 C C . SER A 1 105 ? -3.763 -12.963 2.957 1.00 77.25 105 SER A C 1
ATOM 845 O O . SER A 1 105 ? -3.236 -12.820 1.847 1.00 77.25 105 SER A O 1
ATOM 847 N N . LEU A 1 106 ? -3.132 -13.541 3.986 1.00 73.12 106 LEU A N 1
ATOM 848 C CA . LEU A 1 106 ? -1.745 -14.015 3.939 1.00 73.12 106 LEU A CA 1
ATOM 849 C C . LEU A 1 106 ? -1.579 -15.277 3.078 1.00 73.12 106 LEU A C 1
ATOM 851 O O . LEU A 1 106 ? -0.503 -15.500 2.519 1.00 73.12 106 LEU A O 1
ATOM 855 N N . THR A 1 107 ? -2.639 -16.070 2.916 1.00 69.00 107 THR A N 1
ATOM 856 C CA . THR A 1 107 ? -2.637 -17.294 2.108 1.00 69.00 107 THR A CA 1
ATOM 857 C C . THR A 1 107 ? -2.678 -16.987 0.609 1.00 69.00 107 THR A C 1
ATOM 859 O O . THR A 1 107 ? -3.203 -15.967 0.161 1.00 69.00 107 THR A O 1
ATOM 862 N N . ASP A 1 108 ? -2.045 -17.856 -0.175 1.00 60.56 108 ASP A N 1
ATOM 863 C CA . ASP A 1 108 ? -1.918 -17.754 -1.636 1.00 60.56 108 ASP A CA 1
ATOM 864 C C . ASP A 1 108 ? -3.050 -18.482 -2.379 1.00 60.56 108 ASP A C 1
ATOM 866 O O . ASP A 1 108 ? -2.831 -19.043 -3.446 1.00 60.56 108 ASP A O 1
ATOM 870 N N . ASP A 1 109 ? -4.242 -18.545 -1.783 1.00 51.09 109 ASP A N 1
ATOM 871 C CA . ASP A 1 109 ? -5.354 -19.349 -2.304 1.00 51.09 109 ASP A CA 1
ATOM 872 C C . ASP A 1 109 ? -6.041 -18.609 -3.477 1.00 51.09 109 ASP A C 1
ATOM 874 O O . ASP A 1 109 ? -6.963 -17.817 -3.259 1.00 51.09 109 ASP A O 1
ATOM 878 N N . ASP A 1 110 ? -5.420 -18.704 -4.667 1.00 46.41 110 ASP A N 1
ATOM 879 C CA . ASP A 1 110 ? -5.988 -19.054 -5.999 1.00 46.41 110 ASP A CA 1
ATOM 880 C C . ASP A 1 110 ? -4.866 -19.116 -7.065 1.00 46.41 110 ASP A C 1
ATOM 882 O O . ASP A 1 110 ? -4.378 -18.069 -7.560 1.00 46.41 110 ASP A O 1
#

pLDDT: mean 71.59, std 16.89, range [41.38, 90.38]

Secondary structure (DSSP, 8-state):
---------S-----------------------TT---HHHHHHHHHHHHHHS-HHHHHHHHHHHHTHHHHHHHHHHHHHHHHTTT-HHHHHHHHHHS-TTS----S---